Protein AF-A0A820DJV8-F1 (afdb_monomer)

Structure (mmCIF, N/CA/C/O backbone):
data_AF-A0A820DJV8-F1
#
_entry.id   AF-A0A820DJV8-F1
#
loop_
_atom_site.group_PDB
_atom_si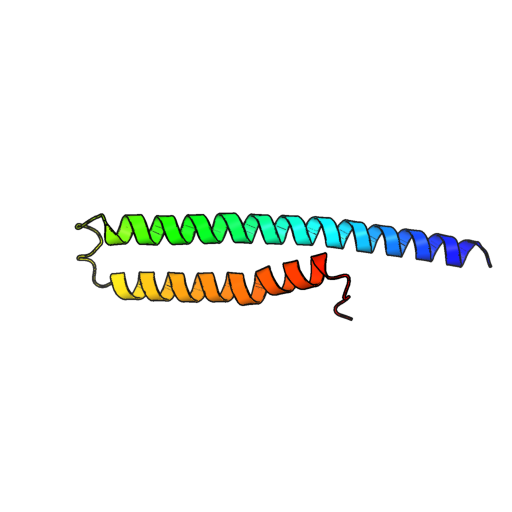te.id
_atom_site.type_symbol
_atom_site.label_atom_id
_atom_site.label_alt_id
_atom_site.label_comp_id
_atom_site.label_asym_id
_atom_site.label_entity_id
_atom_site.label_seq_id
_atom_site.pdbx_PDB_ins_code
_atom_site.Cartn_x
_atom_site.Cartn_y
_atom_site.Cartn_z
_atom_site.occupancy
_atom_site.B_iso_or_equiv
_atom_site.auth_seq_id
_atom_site.auth_comp_id
_atom_site.auth_asym_id
_atom_site.auth_atom_id
_atom_site.pdbx_PDB_model_num
ATOM 1 N N . MET A 1 1 ? 18.882 -4.558 -40.723 1.00 52.25 1 MET A N 1
ATOM 2 C CA . MET A 1 1 ? 19.134 -5.210 -39.419 1.00 52.25 1 MET A CA 1
ATOM 3 C C . MET A 1 1 ? 19.275 -4.215 -38.256 1.00 52.25 1 MET A C 1
ATOM 5 O O . MET A 1 1 ? 19.239 -4.672 -37.129 1.00 52.25 1 MET A O 1
ATOM 9 N N . SER A 1 2 ? 19.365 -2.888 -38.477 1.00 59.94 2 SER A N 1
ATOM 10 C CA . SER A 1 2 ? 19.431 -1.890 -37.384 1.00 59.94 2 SER A CA 1
ATOM 11 C C . SER A 1 2 ? 18.069 -1.370 -36.883 1.00 59.94 2 SER A C 1
ATOM 13 O O . SER A 1 2 ? 17.960 -1.026 -35.712 1.00 59.94 2 SER A O 1
ATOM 15 N N . ASN A 1 3 ? 17.015 -1.361 -37.713 1.00 60.44 3 ASN A N 1
ATOM 16 C CA . ASN A 1 3 ? 15.685 -0.881 -37.290 1.00 60.44 3 ASN A CA 1
ATOM 17 C C . ASN A 1 3 ? 15.020 -1.760 -36.219 1.00 60.44 3 ASN A C 1
ATOM 19 O O . ASN A 1 3 ? 14.319 -1.248 -35.355 1.00 60.44 3 ASN A O 1
ATOM 23 N N . THR A 1 4 ? 15.223 -3.078 -36.257 1.00 62.06 4 THR A N 1
ATOM 24 C CA . THR A 1 4 ? 14.613 -4.001 -35.289 1.00 62.06 4 THR A CA 1
ATOM 25 C C . THR A 1 4 ? 15.234 -3.855 -33.902 1.00 62.06 4 THR A C 1
ATOM 27 O O . THR A 1 4 ? 14.514 -3.864 -32.912 1.00 62.06 4 THR A O 1
ATOM 30 N N . THR A 1 5 ? 16.550 -3.647 -33.830 1.00 61.66 5 THR A N 1
ATOM 31 C CA . THR A 1 5 ? 17.266 -3.404 -32.571 1.00 61.66 5 THR A CA 1
ATOM 32 C C . THR A 1 5 ? 16.829 -2.081 -31.940 1.00 61.66 5 THR A C 1
ATOM 34 O O . THR A 1 5 ? 16.443 -2.066 -30.780 1.00 61.66 5 THR A O 1
ATOM 37 N N . SER A 1 6 ? 16.733 -1.010 -32.741 1.00 70.69 6 SER A N 1
ATOM 38 C CA . SER A 1 6 ? 16.257 0.300 -32.269 1.00 70.69 6 SER A CA 1
ATOM 39 C C . SER A 1 6 ? 14.829 0.263 -31.715 1.00 70.69 6 SER A C 1
ATOM 41 O O . SER A 1 6 ? 14.533 0.957 -30.747 1.00 70.69 6 SER A O 1
ATOM 43 N N . ASN A 1 7 ? 13.931 -0.521 -32.317 1.00 74.06 7 ASN A N 1
ATOM 44 C CA . ASN A 1 7 ? 12.557 -0.645 -31.827 1.00 74.06 7 ASN A CA 1
ATOM 45 C C . ASN A 1 7 ? 12.487 -1.441 -30.517 1.00 74.06 7 ASN A C 1
ATOM 47 O O . ASN A 1 7 ? 11.722 -1.080 -29.624 1.00 74.06 7 ASN A O 1
ATOM 51 N N . ASN A 1 8 ? 13.305 -2.487 -30.381 1.00 79.50 8 ASN A N 1
ATOM 52 C CA . ASN A 1 8 ? 13.380 -3.280 -29.154 1.00 79.50 8 ASN A CA 1
ATOM 53 C C . ASN A 1 8 ? 13.910 -2.450 -27.975 1.00 79.50 8 ASN A C 1
ATOM 55 O O . ASN A 1 8 ? 13.379 -2.558 -26.871 1.00 79.50 8 ASN A O 1
ATOM 59 N N . ASP A 1 9 ? 14.884 -1.570 -28.219 1.00 77.94 9 ASP A N 1
ATOM 60 C CA . ASP A 1 9 ? 15.441 -0.682 -27.192 1.00 77.94 9 ASP A CA 1
ATOM 61 C C . ASP A 1 9 ? 14.394 0.317 -26.668 1.00 77.94 9 ASP A C 1
ATOM 63 O O . ASP A 1 9 ? 14.304 0.561 -25.463 1.00 77.94 9 ASP A O 1
ATOM 67 N N . ILE A 1 10 ? 13.549 0.858 -27.554 1.00 82.62 10 ILE A N 1
ATOM 68 C CA . ILE A 1 10 ? 12.455 1.770 -27.178 1.00 82.62 10 ILE A CA 1
ATOM 69 C C . ILE A 1 10 ? 11.396 1.039 -26.341 1.00 82.62 10 ILE A C 1
ATOM 71 O O . ILE A 1 10 ? 10.934 1.570 -25.3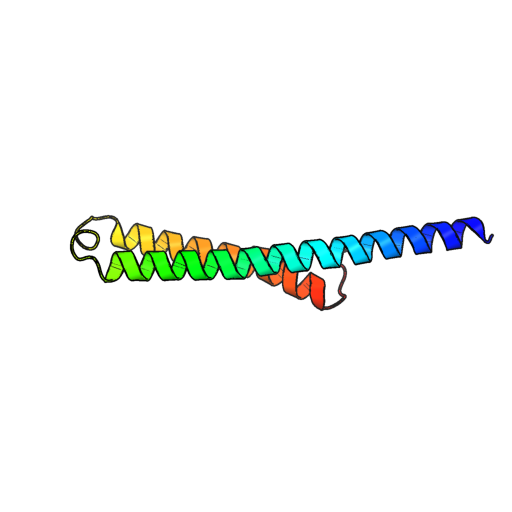29 1.00 82.62 10 ILE A O 1
ATOM 75 N N . VAL A 1 11 ? 11.026 -0.187 -26.725 1.00 82.69 11 VAL A N 1
ATOM 76 C CA . VAL A 1 11 ? 10.059 -1.004 -25.971 1.00 82.69 11 VAL A CA 1
ATOM 77 C C . VAL A 1 11 ? 10.583 -1.313 -24.566 1.00 82.69 11 VAL A C 1
ATOM 79 O O . VAL A 1 11 ? 9.847 -1.134 -23.594 1.00 82.69 11 VAL A O 1
ATOM 82 N N . LEU A 1 12 ? 11.861 -1.684 -24.444 1.00 83.06 12 LEU A N 1
ATOM 83 C CA . LEU A 1 12 ? 12.526 -1.912 -23.157 1.00 83.06 12 LEU A CA 1
ATOM 84 C C . LEU A 1 12 ? 12.527 -0.658 -22.276 1.00 83.06 12 LEU A C 1
ATOM 86 O O . LEU A 1 12 ? 12.205 -0.734 -21.089 1.00 83.06 12 LEU A O 1
ATOM 90 N N . GLN A 1 13 ? 12.827 0.512 -22.845 1.00 81.12 13 GLN A N 1
ATOM 91 C CA . GLN A 1 13 ? 12.783 1.770 -22.094 1.00 81.12 13 GLN A CA 1
ATOM 92 C C . GLN A 1 13 ? 11.371 2.099 -21.596 1.00 81.12 13 GLN A C 1
ATOM 94 O O . GLN A 1 13 ? 11.206 2.484 -20.438 1.00 81.12 13 GLN A O 1
ATOM 99 N N . ILE A 1 14 ? 10.339 1.902 -22.422 1.00 84.69 14 ILE A N 1
ATOM 100 C CA . ILE A 1 14 ? 8.942 2.134 -22.020 1.00 84.69 14 ILE A CA 1
ATOM 101 C C . ILE A 1 14 ? 8.524 1.170 -20.901 1.00 84.69 14 ILE A C 1
ATOM 103 O O . ILE A 1 14 ? 7.880 1.595 -19.935 1.00 84.69 14 ILE A O 1
ATOM 107 N N . GLN A 1 15 ? 8.904 -0.107 -20.990 1.00 82.06 15 GLN A N 1
ATOM 108 C CA . GLN A 1 15 ? 8.630 -1.100 -19.946 1.00 82.06 15 GLN A CA 1
ATOM 109 C C . GLN A 1 15 ? 9.313 -0.734 -18.623 1.00 82.06 15 GLN A C 1
ATOM 111 O O . GLN A 1 15 ? 8.666 -0.768 -17.573 1.00 82.06 15 GLN A O 1
ATOM 116 N N . LEU A 1 16 ? 10.576 -0.300 -18.667 1.00 81.38 16 LEU A N 1
ATOM 117 C CA . LEU A 1 16 ? 11.314 0.165 -17.490 1.00 81.38 16 LEU A CA 1
ATOM 118 C C . LE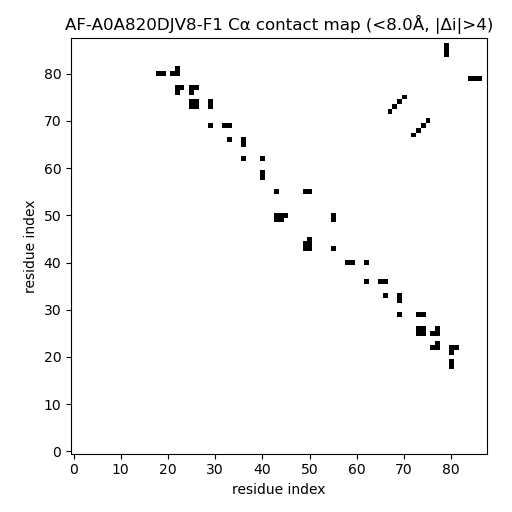U A 1 16 ? 10.659 1.392 -16.847 1.00 81.38 16 LEU A C 1
ATOM 120 O O . LEU A 1 16 ? 10.428 1.399 -15.638 1.00 81.38 16 LEU A O 1
ATOM 124 N N . VAL A 1 17 ? 10.300 2.405 -17.638 1.00 83.88 17 VAL A N 1
ATOM 125 C CA . VAL A 1 17 ? 9.626 3.612 -17.128 1.00 83.88 17 VAL A CA 1
ATOM 126 C C . VAL A 1 17 ? 8.273 3.258 -16.504 1.00 83.88 17 VAL A C 1
ATOM 128 O O . VAL A 1 17 ? 7.967 3.694 -15.393 1.00 83.88 17 VAL A O 1
ATOM 131 N N . THR A 1 18 ? 7.486 2.407 -17.163 1.00 82.88 18 THR A N 1
ATOM 132 C CA . THR A 1 18 ? 6.179 1.955 -16.656 1.00 82.88 18 THR A CA 1
ATOM 133 C C . THR A 1 18 ? 6.320 1.168 -15.349 1.00 82.88 18 THR A C 1
ATOM 135 O O . THR A 1 18 ? 5.547 1.366 -14.404 1.00 82.88 18 THR A O 1
ATOM 138 N N . ARG A 1 19 ? 7.339 0.308 -15.248 1.00 78.75 19 ARG A N 1
ATOM 139 C CA . ARG A 1 19 ? 7.676 -0.432 -14.025 1.00 78.75 19 ARG A CA 1
ATOM 140 C C . ARG A 1 19 ? 8.043 0.509 -12.883 1.00 78.75 19 ARG A C 1
ATOM 142 O O . ARG A 1 19 ? 7.524 0.350 -11.782 1.00 78.75 19 ARG A O 1
ATOM 149 N N . ILE A 1 20 ? 8.888 1.504 -13.139 1.00 78.69 20 ILE A N 1
ATOM 150 C CA . ILE A 1 20 ? 9.289 2.487 -12.125 1.00 78.69 20 ILE A CA 1
ATOM 151 C C . ILE A 1 20 ? 8.056 3.243 -11.614 1.00 78.69 20 ILE A C 1
ATOM 153 O O . ILE A 1 20 ? 7.807 3.267 -10.409 1.00 78.69 20 ILE A O 1
ATOM 157 N N . ILE A 1 21 ? 7.235 3.788 -12.517 1.00 84.31 21 ILE A N 1
ATOM 158 C CA . ILE A 1 21 ? 6.032 4.551 -12.150 1.00 84.31 21 ILE A CA 1
ATOM 159 C C . ILE A 1 21 ? 5.057 3.693 -11.333 1.00 84.31 21 ILE A C 1
ATOM 161 O O . ILE A 1 21 ? 4.600 4.114 -10.269 1.00 84.31 21 ILE A O 1
ATOM 165 N N . SER A 1 22 ? 4.756 2.477 -11.795 1.00 79.81 22 SER A N 1
ATOM 166 C CA . SER A 1 22 ? 3.836 1.570 -11.093 1.00 79.81 22 SER A CA 1
ATOM 167 C C . SER A 1 22 ? 4.360 1.138 -9.719 1.00 79.81 22 SER A C 1
ATOM 169 O O . SER A 1 22 ? 3.571 1.012 -8.777 1.00 79.81 22 SER A O 1
ATOM 171 N N . THR A 1 23 ? 5.677 0.978 -9.574 1.00 76.25 23 THR A N 1
ATOM 172 C CA . THR A 1 23 ? 6.337 0.667 -8.298 1.00 76.25 23 THR A CA 1
ATOM 173 C C . THR A 1 23 ? 6.182 1.815 -7.305 1.00 76.25 23 THR A C 1
ATOM 175 O O . THR A 1 23 ? 5.755 1.587 -6.173 1.00 76.25 23 THR A O 1
ATOM 178 N N . TYR A 1 24 ? 6.457 3.054 -7.727 1.00 78.69 24 TYR A N 1
ATOM 179 C CA . TYR A 1 24 ? 6.295 4.230 -6.868 1.00 78.69 24 TYR A CA 1
ATOM 180 C C . TYR A 1 24 ? 4.837 4.450 -6.458 1.00 78.69 24 TYR A C 1
ATOM 182 O O . TYR A 1 24 ? 4.569 4.646 -5.275 1.00 78.69 24 TYR A O 1
ATOM 190 N N . LEU A 1 25 ? 3.889 4.339 -7.395 1.00 81.38 25 LEU A N 1
ATOM 191 C CA . LEU A 1 25 ? 2.458 4.436 -7.082 1.00 81.38 25 LEU A CA 1
ATOM 192 C C . LEU A 1 25 ? 2.022 3.373 -6.068 1.00 81.38 25 LEU A C 1
ATOM 194 O O . LEU A 1 25 ? 1.313 3.682 -5.110 1.00 81.38 25 LEU A O 1
ATOM 198 N N . SER A 1 26 ? 2.478 2.131 -6.250 1.00 75.88 26 SER A N 1
ATOM 199 C CA . SER A 1 26 ? 2.203 1.030 -5.322 1.00 75.88 26 SER A CA 1
ATOM 200 C C . SER A 1 26 ? 2.764 1.329 -3.929 1.00 75.88 26 SER A C 1
ATOM 202 O O . SER A 1 26 ? 2.050 1.205 -2.936 1.00 75.88 26 SER A O 1
ATOM 204 N N . LEU A 1 27 ? 4.008 1.804 -3.842 1.00 78.25 27 LEU A N 1
ATOM 205 C CA . LEU A 1 27 ? 4.636 2.168 -2.573 1.00 78.25 27 LEU A CA 1
ATOM 206 C C . LEU A 1 27 ? 3.886 3.308 -1.863 1.00 78.25 27 LEU A C 1
ATOM 208 O O . LEU A 1 27 ? 3.631 3.221 -0.662 1.00 78.25 27 LEU A O 1
ATOM 212 N N . THR A 1 28 ? 3.482 4.350 -2.591 1.00 81.06 28 THR A N 1
ATOM 213 C CA . THR A 1 28 ? 2.696 5.458 -2.029 1.00 81.06 28 THR A CA 1
ATOM 214 C C . THR A 1 28 ? 1.354 4.973 -1.482 1.00 81.06 28 THR A C 1
ATOM 216 O O . THR A 1 28 ? 0.999 5.309 -0.351 1.00 81.06 28 THR A O 1
ATOM 219 N N . MET A 1 29 ? 0.633 4.137 -2.235 1.00 80.25 29 MET A N 1
ATOM 220 C CA . MET A 1 29 ? -0.637 3.554 -1.784 1.00 80.25 29 MET A CA 1
ATOM 221 C C . MET A 1 29 ? -0.454 2.667 -0.549 1.00 80.25 29 MET A C 1
ATOM 223 O O . MET A 1 29 ? -1.285 2.704 0.357 1.00 80.25 29 MET A O 1
ATOM 227 N N . PHE A 1 30 ? 0.650 1.917 -0.472 1.00 78.06 30 PHE A N 1
ATOM 228 C CA . PHE A 1 30 ? 0.987 1.113 0.702 1.00 78.06 30 PHE A CA 1
ATOM 229 C C . PHE A 1 30 ? 1.184 1.969 1.956 1.00 78.06 30 PHE A C 1
ATOM 231 O O . PHE A 1 30 ? 0.606 1.671 3.005 1.00 78.06 30 PHE A O 1
ATOM 238 N N . ILE A 1 31 ? 1.969 3.044 1.847 1.00 82.06 31 ILE A N 1
ATOM 239 C CA . ILE A 1 31 ? 2.253 3.950 2.967 1.00 82.06 31 ILE A CA 1
ATOM 240 C C . ILE A 1 31 ? 0.961 4.627 3.439 1.00 82.06 31 ILE A C 1
ATOM 242 O O . ILE A 1 31 ? 0.634 4.559 4.623 1.00 82.06 31 ILE A O 1
ATOM 246 N N . ILE A 1 32 ? 0.197 5.226 2.519 1.00 85.25 32 ILE A N 1
ATOM 247 C CA . ILE A 1 32 ? -1.052 5.929 2.852 1.00 85.25 32 ILE A CA 1
ATOM 248 C C . ILE A 1 32 ? -2.083 4.960 3.441 1.00 85.25 32 ILE A C 1
ATOM 250 O O . ILE A 1 32 ? -2.685 5.265 4.469 1.00 85.25 32 ILE A O 1
ATOM 254 N N . GLY A 1 33 ? -2.260 3.784 2.830 1.00 80.88 33 GLY A N 1
ATOM 255 C CA . GLY A 1 33 ? -3.190 2.763 3.313 1.00 80.88 33 GLY A CA 1
ATOM 256 C C . GLY A 1 33 ? -2.838 2.278 4.718 1.00 80.88 33 GLY A C 1
ATOM 257 O O . GLY A 1 33 ? -3.712 2.200 5.578 1.00 80.88 33 GLY A O 1
ATOM 258 N N . THR A 1 34 ? -1.551 2.041 4.984 1.00 81.06 34 THR A N 1
ATOM 259 C CA . THR A 1 34 ? -1.074 1.621 6.310 1.00 81.06 34 THR A CA 1
ATOM 260 C C . THR A 1 34 ? -1.296 2.715 7.356 1.00 81.06 34 THR A C 1
ATOM 262 O O . THR A 1 34 ? -1.819 2.428 8.432 1.00 81.06 34 THR A O 1
ATOM 265 N N . ILE A 1 35 ? -0.967 3.974 7.044 1.00 85.81 35 ILE A N 1
ATOM 266 C CA . ILE A 1 35 ? -1.202 5.106 7.955 1.00 85.81 35 ILE A CA 1
ATOM 267 C C . ILE A 1 35 ? -2.698 5.259 8.246 1.00 85.81 35 ILE A C 1
ATOM 269 O O . ILE A 1 35 ? -3.080 5.317 9.412 1.00 85.81 35 ILE A O 1
ATOM 273 N N . GLY A 1 36 ? -3.550 5.262 7.215 1.00 82.44 36 GLY A N 1
ATOM 274 C CA . GLY A 1 36 ? -5.000 5.392 7.376 1.00 82.44 36 GLY A CA 1
ATOM 275 C C . GLY A 1 36 ? -5.600 4.276 8.234 1.00 82.44 36 GLY A C 1
ATOM 276 O O . GLY A 1 36 ? -6.409 4.544 9.122 1.00 82.44 36 GLY A O 1
ATOM 277 N N . ASN A 1 37 ? -5.143 3.040 8.035 1.00 82.69 37 ASN A N 1
ATOM 278 C CA . ASN A 1 37 ? -5.539 1.882 8.833 1.00 82.69 37 ASN A CA 1
ATOM 279 C C . ASN A 1 37 ? -5.120 2.005 10.309 1.00 82.69 37 ASN A C 1
ATOM 281 O O . ASN A 1 37 ? -5.933 1.740 11.199 1.00 82.69 37 ASN A O 1
ATOM 285 N N . ILE A 1 38 ? -3.886 2.445 10.581 1.00 82.44 38 ILE A N 1
ATOM 286 C CA . ILE A 1 38 ? -3.394 2.688 11.947 1.00 82.44 38 ILE A CA 1
ATOM 287 C C . ILE A 1 38 ? -4.184 3.819 12.611 1.00 82.44 38 ILE A C 1
ATOM 289 O O . ILE A 1 38 ? -4.621 3.668 13.752 1.00 82.44 38 ILE A O 1
ATOM 293 N N . SER A 1 39 ? -4.413 4.929 11.902 1.00 81.75 39 SER A N 1
ATOM 294 C CA . SER A 1 39 ? -5.225 6.043 12.398 1.00 81.75 39 SER A CA 1
ATOM 295 C C . SER A 1 39 ? -6.645 5.595 12.734 1.00 81.75 39 SER A C 1
ATOM 297 O O . SER A 1 39 ? -7.155 5.966 13.788 1.00 81.75 39 SER A O 1
ATOM 299 N N . ASN A 1 40 ? -7.260 4.748 11.902 1.00 79.62 40 ASN A N 1
ATOM 300 C CA . ASN A 1 40 ? -8.583 4.194 12.184 1.00 79.62 40 ASN A CA 1
ATOM 301 C C . ASN A 1 40 ? -8.575 3.382 13.485 1.00 79.62 40 ASN A C 1
ATOM 303 O O . ASN A 1 40 ? -9.373 3.655 14.378 1.00 79.62 40 ASN A O 1
ATOM 307 N N . ILE A 1 41 ? -7.639 2.439 13.651 1.00 76.75 41 ILE A N 1
ATOM 308 C CA . ILE A 1 41 ? -7.525 1.675 14.905 1.00 76.75 41 ILE A CA 1
ATOM 309 C C . ILE A 1 41 ? -7.317 2.600 16.101 1.00 76.75 41 ILE A C 1
ATOM 311 O O . ILE A 1 41 ? -7.965 2.419 17.133 1.00 76.75 41 ILE A O 1
ATOM 315 N N . PHE A 1 42 ? -6.434 3.590 15.984 1.00 82.25 42 PHE A N 1
ATOM 316 C CA . PHE A 1 42 ? -6.147 4.520 17.070 1.00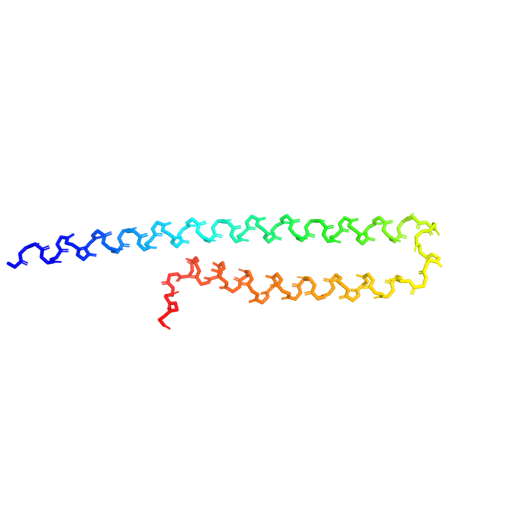 82.25 42 PHE A CA 1
ATOM 317 C C . PHE A 1 42 ? -7.408 5.273 17.512 1.00 82.25 42 PHE A C 1
ATOM 319 O O . PHE A 1 42 ? -7.738 5.296 18.697 1.00 82.25 42 PHE A O 1
ATOM 326 N N . VAL A 1 43 ? -8.167 5.806 16.553 1.00 79.06 43 VAL A N 1
ATOM 327 C CA . VAL A 1 43 ? -9.429 6.516 16.800 1.00 79.06 43 VAL A CA 1
A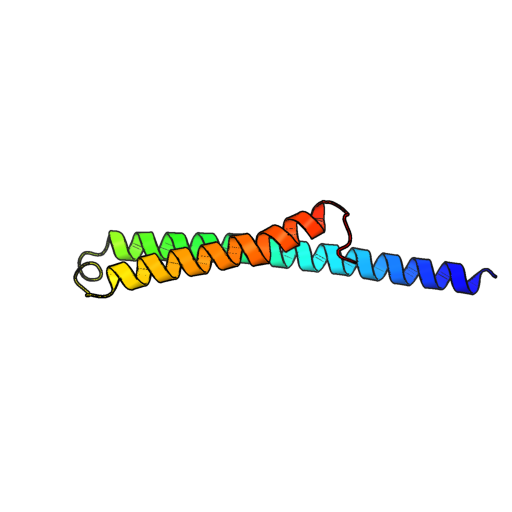TOM 328 C C . VAL A 1 43 ? -10.471 5.590 17.435 1.00 79.06 43 VAL A C 1
ATOM 330 O O . VAL A 1 43 ? -11.088 5.958 18.434 1.00 79.06 43 VAL A O 1
ATOM 333 N N . PHE A 1 44 ? -10.637 4.370 16.920 1.00 73.94 44 PHE A N 1
ATOM 334 C CA . PHE A 1 44 ? -11.608 3.405 17.449 1.00 73.94 44 PHE A CA 1
ATOM 335 C C . PHE A 1 44 ? -11.257 2.875 18.844 1.00 73.94 44 PHE A C 1
ATOM 337 O O . PHE A 1 44 ? -12.156 2.593 19.634 1.00 73.94 44 PHE A O 1
ATOM 344 N N . THR A 1 45 ? -9.968 2.749 19.160 1.00 73.00 45 THR A N 1
ATOM 345 C CA . THR A 1 45 ? -9.498 2.288 20.477 1.00 73.00 45 THR A CA 1
ATOM 346 C C . THR A 1 45 ? -9.560 3.382 21.541 1.00 73.00 45 THR A C 1
ATOM 348 O 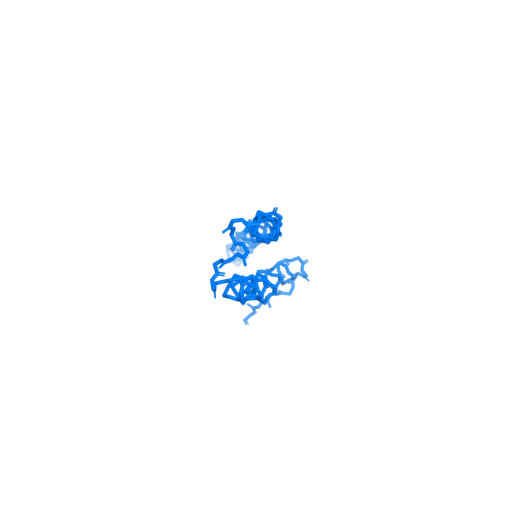O . THR A 1 45 ? -9.824 3.072 22.700 1.00 73.00 45 THR A O 1
ATOM 351 N N . HIS A 1 46 ? -9.364 4.652 21.165 1.00 75.56 46 HIS A N 1
ATOM 352 C CA . HIS A 1 46 ? -9.292 5.773 22.112 1.00 75.56 46 HIS A CA 1
ATOM 353 C C . HIS A 1 46 ? -10.597 6.567 22.256 1.00 75.56 46 HIS A C 1
ATOM 355 O O . HIS A 1 46 ? -10.721 7.355 23.193 1.00 75.56 46 HIS A O 1
ATOM 361 N N . LEU A 1 47 ? -11.589 6.364 21.381 1.00 75.50 47 LEU A N 1
ATOM 362 C CA . LEU A 1 47 ? -12.923 6.945 21.544 1.00 75.50 47 LEU A CA 1
ATOM 363 C 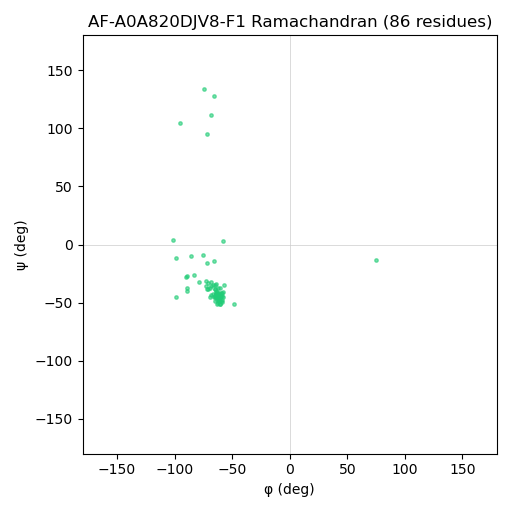C . LEU A 1 47 ? -13.872 5.941 22.224 1.00 75.50 47 LEU A C 1
ATOM 365 O O . LEU A 1 47 ? -14.391 5.037 21.565 1.00 75.50 47 LEU A O 1
ATOM 369 N N . PRO A 1 48 ? -14.189 6.116 23.523 1.00 62.88 48 PRO A N 1
ATOM 370 C CA . PRO A 1 48 ? -15.023 5.181 24.289 1.00 62.88 48 PRO A CA 1
ATOM 371 C C . PRO A 1 48 ? -16.482 5.098 23.803 1.00 62.88 48 PRO A C 1
ATOM 373 O O . PRO A 1 48 ? -17.209 4.177 24.169 1.00 62.88 48 PRO A O 1
ATOM 376 N N . LEU A 1 49 ? -16.920 6.048 22.971 1.00 67.19 49 LEU A N 1
ATOM 377 C CA . LEU A 1 49 ? -18.205 6.006 22.264 1.00 67.19 49 LEU A CA 1
ATOM 378 C C . LEU A 1 49 ? -18.215 4.973 21.126 1.00 67.19 49 LEU A C 1
ATOM 380 O O . LEU A 1 49 ? -19.254 4.376 20.859 1.00 67.19 49 LEU A O 1
ATOM 384 N N . LEU A 1 50 ? -17.066 4.736 20.486 1.00 62.25 50 LEU A N 1
ATOM 385 C CA . LEU A 1 50 ? -16.926 3.791 19.379 1.00 62.25 50 LEU A CA 1
ATOM 386 C C . LEU A 1 50 ? -16.569 2.376 19.854 1.00 62.25 50 LEU A C 1
ATOM 388 O O . LEU A 1 50 ? -16.958 1.404 19.211 1.00 62.25 50 LEU A O 1
ATOM 392 N N . SER A 1 51 ? -15.895 2.237 21.002 1.00 57.44 51 SER A N 1
ATOM 393 C CA . SER A 1 51 ? -15.557 0.924 21.579 1.00 57.44 51 SER A CA 1
ATOM 394 C C . SER A 1 51 ? -16.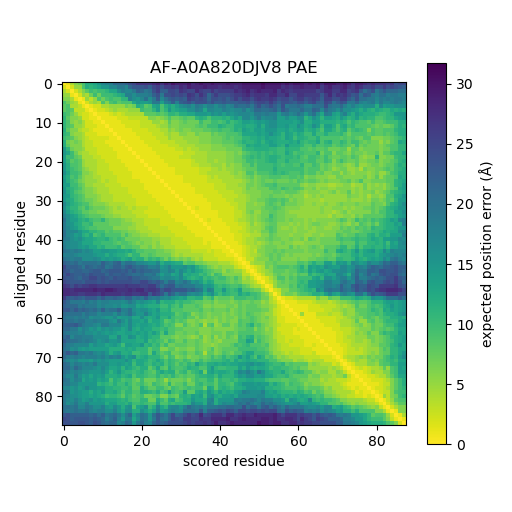758 0.169 22.167 1.00 57.44 51 SER A C 1
ATOM 396 O O . SER A 1 51 ? -16.682 -1.036 22.388 1.00 57.44 51 SER A O 1
ATOM 398 N N . LYS A 1 52 ? -17.881 0.861 22.406 1.00 63.25 52 LYS A N 1
ATOM 399 C CA . LYS A 1 52 ? -19.148 0.258 22.860 1.00 63.25 52 LYS A CA 1
ATOM 400 C C . LYS A 1 52 ? -20.025 -0.261 21.720 1.00 63.25 52 LYS A C 1
ATOM 402 O O . LYS A 1 52 ? -21.021 -0.932 21.982 1.00 63.25 52 LYS A O 1
ATOM 407 N N . LEU A 1 53 ? -19.685 0.042 20.467 1.00 61.50 53 LEU A N 1
ATOM 408 C CA . LEU A 1 53 ? -20.366 -0.542 19.317 1.00 61.50 53 LEU A CA 1
ATOM 409 C C . LEU A 1 53 ? -19.909 -1.994 19.156 1.00 61.50 53 LEU A C 1
ATOM 411 O O . LEU A 1 53 ? -18.716 -2.282 19.146 1.00 61.50 53 LEU A O 1
ATOM 415 N N . ALA A 1 54 ? -20.862 -2.902 18.942 1.00 54.91 54 ALA A N 1
ATOM 416 C CA . ALA A 1 54 ? -20.637 -4.331 18.701 1.00 54.91 54 ALA A CA 1
ATOM 417 C C . ALA A 1 54 ? -19.739 -4.653 17.476 1.00 54.91 54 ALA A C 1
ATOM 419 O O . ALA A 1 54 ? -19.532 -5.820 17.151 1.00 54.91 54 ALA A O 1
ATOM 420 N N . SER A 1 55 ? -19.192 -3.644 16.791 1.00 65.81 55 SER A N 1
ATOM 421 C CA . SER A 1 55 ? -18.353 -3.767 15.599 1.00 65.81 55 SER A CA 1
ATOM 422 C C . SER A 1 55 ? -16.848 -3.617 15.852 1.00 65.81 55 SER A C 1
ATOM 424 O O . SER A 1 55 ? -16.082 -3.680 14.893 1.00 65.81 55 SER A O 1
ATOM 426 N N . SER A 1 56 ? -16.369 -3.461 17.094 1.00 63.88 56 SER A N 1
ATOM 427 C CA . SER A 1 56 ? -14.919 -3.322 17.352 1.00 63.88 56 SER A CA 1
ATOM 428 C C . SER A 1 56 ? -14.103 -4.513 16.818 1.00 63.88 56 SER A C 1
ATOM 430 O O . SER A 1 56 ? -13.006 -4.335 16.292 1.00 63.88 56 SER A O 1
ATOM 432 N N . TRP A 1 57 ? -14.666 -5.726 16.866 1.00 71.31 57 TRP A N 1
ATOM 433 C CA . TRP A 1 57 ? -14.059 -6.919 16.265 1.00 71.31 57 TRP A CA 1
ATOM 434 C C . TRP A 1 57 ? -14.066 -6.867 14.726 1.00 71.31 57 TRP A C 1
ATOM 436 O O . TRP A 1 57 ? -13.088 -7.258 14.093 1.00 71.31 57 TRP A O 1
ATOM 446 N N . PHE A 1 58 ? -15.133 -6.334 14.120 1.00 76.19 58 PHE A N 1
ATOM 447 C CA . PHE A 1 58 ? -15.262 -6.148 12.672 1.00 76.19 58 PHE A CA 1
ATOM 448 C C . PHE A 1 58 ? -14.235 -5.138 12.145 1.00 76.19 58 PHE A C 1
ATOM 450 O O . PHE A 1 58 ? -13.682 -5.319 11.062 1.00 76.19 58 PHE A O 1
ATOM 457 N N . LEU A 1 59 ? -13.917 -4.112 12.934 1.00 71.19 59 LEU A N 1
ATOM 458 C CA . LEU A 1 59 ? -12.853 -3.150 12.639 1.00 71.19 59 LEU A CA 1
ATOM 459 C C . LEU A 1 59 ? -11.462 -3.775 12.710 1.00 71.19 59 LEU A C 1
ATOM 461 O O . LEU A 1 59 ? -10.657 -3.560 11.807 1.00 71.19 59 LEU A O 1
ATOM 465 N N . GLY A 1 60 ? -11.199 -4.597 13.730 1.00 72.12 60 GLY A N 1
ATOM 466 C CA . GLY A 1 60 ? -9.960 -5.373 13.814 1.00 72.12 60 GLY A CA 1
ATOM 467 C C . GLY A 1 60 ? -9.802 -6.343 12.637 1.00 72.12 60 GLY A C 1
ATOM 468 O O . GLY A 1 60 ? -8.740 -6.399 12.019 1.00 72.12 60 GLY A O 1
ATOM 469 N N . ALA A 1 61 ? -10.874 -7.049 12.267 1.00 76.50 61 ALA A N 1
ATOM 470 C CA . ALA A 1 61 ? -10.889 -7.936 11.104 1.00 76.50 61 ALA A CA 1
ATOM 471 C C . ALA A 1 61 ? -10.692 -7.168 9.785 1.00 76.50 61 ALA A C 1
ATOM 473 O O . ALA A 1 61 ? -9.911 -7.597 8.938 1.00 76.50 61 ALA A O 1
ATOM 474 N N . SER A 1 62 ? -11.334 -6.005 9.631 1.00 75.94 62 SER A N 1
ATOM 475 C CA . SER A 1 62 ? -11.180 -5.135 8.455 1.00 75.94 62 SER A CA 1
ATOM 476 C C . SER A 1 62 ? -9.761 -4.582 8.332 1.00 75.94 62 SER A C 1
ATOM 478 O O . SER A 1 62 ? -9.216 -4.541 7.231 1.00 75.94 62 SER A O 1
ATOM 480 N N . PHE A 1 63 ? -9.126 -4.223 9.451 1.00 77.94 63 PHE A N 1
ATOM 481 C CA . PHE A 1 63 ? -7.717 -3.838 9.476 1.00 77.94 63 PHE A CA 1
ATOM 482 C C . PHE A 1 63 ? -6.813 -4.992 9.044 1.00 77.94 63 PHE A C 1
ATOM 484 O O . PHE A 1 63 ? -5.987 -4.812 8.155 1.00 77.94 63 PHE A O 1
ATOM 491 N N . MET A 1 64 ? -6.986 -6.182 9.628 1.00 77.75 64 MET A N 1
ATOM 492 C CA . MET A 1 64 ? -6.160 -7.346 9.292 1.00 77.75 64 MET A CA 1
ATOM 493 C C . MET A 1 64 ? -6.318 -7.745 7.823 1.00 77.75 64 MET A C 1
ATOM 495 O O . MET A 1 64 ? -5.323 -8.009 7.152 1.00 77.75 64 MET A O 1
ATOM 499 N N . ALA A 1 65 ? -7.544 -7.718 7.295 1.00 79.62 65 ALA A N 1
ATOM 500 C CA . ALA A 1 65 ? -7.811 -7.971 5.883 1.00 79.62 65 ALA A CA 1
ATOM 501 C C . ALA A 1 65 ? -7.186 -6.897 4.979 1.00 79.62 65 ALA A C 1
ATOM 503 O O . ALA A 1 65 ? -6.533 -7.229 3.990 1.00 79.62 65 ALA A O 1
ATOM 504 N N . SER A 1 66 ? -7.321 -5.614 5.332 1.00 78.62 66 SER A N 1
ATOM 505 C CA . SER A 1 66 ? -6.706 -4.516 4.580 1.00 78.62 66 SER A CA 1
ATOM 506 C C . SER A 1 66 ? -5.178 -4.618 4.584 1.00 78.62 66 SER A C 1
ATOM 508 O O . SER A 1 66 ? -4.542 -4.508 3.536 1.00 78.62 66 SER A O 1
ATOM 510 N N . GLN A 1 67 ? -4.577 -4.937 5.731 1.00 76.00 67 GLN A N 1
ATOM 511 C CA . GLN A 1 67 ? -3.132 -5.076 5.851 1.00 76.00 67 GLN A CA 1
ATOM 512 C C . GLN A 1 67 ? -2.603 -6.328 5.143 1.00 76.00 67 GLN A C 1
ATOM 514 O O . GLN A 1 67 ? -1.518 -6.287 4.563 1.00 76.00 67 GLN A O 1
ATOM 519 N N . LEU A 1 68 ? -3.381 -7.415 5.108 1.00 79.44 68 LEU A N 1
ATOM 520 C CA . LEU A 1 68 ? -3.081 -8.594 4.297 1.00 79.44 68 LEU A CA 1
ATOM 521 C C . LEU A 1 68 ? -3.071 -8.248 2.803 1.00 79.44 68 LEU A C 1
ATOM 523 O O . LEU A 1 68 ? -2.137 -8.636 2.104 1.00 79.44 68 LEU A O 1
ATOM 527 N N . VAL A 1 69 ? -4.059 -7.495 2.309 1.00 79.25 69 VAL A N 1
ATOM 528 C CA . VAL A 1 69 ? -4.120 -7.059 0.900 1.00 79.25 69 VAL A CA 1
ATOM 529 C C . VAL A 1 69 ? -2.946 -6.141 0.553 1.00 79.25 69 VAL A C 1
ATOM 531 O O . VAL A 1 69 ? -2.314 -6.314 -0.489 1.00 79.25 69 VAL A O 1
ATOM 534 N N . LEU A 1 70 ? -2.599 -5.209 1.441 1.00 77.75 70 LEU A N 1
ATOM 535 C CA . LEU A 1 70 ? -1.438 -4.334 1.269 1.00 77.75 70 LEU A CA 1
ATOM 536 C C . LEU A 1 70 ? -0.119 -5.132 1.252 1.00 77.75 70 LEU A C 1
ATOM 538 O O . LEU A 1 70 ? 0.708 -4.938 0.360 1.00 77.75 70 LEU A O 1
ATOM 542 N N . ASN A 1 71 ? 0.062 -6.083 2.172 1.00 72.38 71 ASN A N 1
ATOM 543 C CA . ASN A 1 71 ? 1.281 -6.895 2.258 1.00 72.38 71 ASN A CA 1
ATOM 544 C C . ASN A 1 71 ? 1.409 -7.943 1.141 1.00 72.38 71 ASN A C 1
ATOM 546 O O . ASN A 1 71 ? 2.509 -8.217 0.678 1.00 72.38 71 ASN A O 1
ATOM 550 N N . THR A 1 72 ? 0.317 -8.556 0.690 1.00 75.19 72 THR A N 1
ATOM 551 C CA . THR A 1 72 ? 0.389 -9.608 -0.342 1.00 75.19 72 THR A CA 1
ATOM 552 C C . THR A 1 72 ? 0.296 -9.040 -1.754 1.00 75.19 72 THR A C 1
ATOM 554 O O . T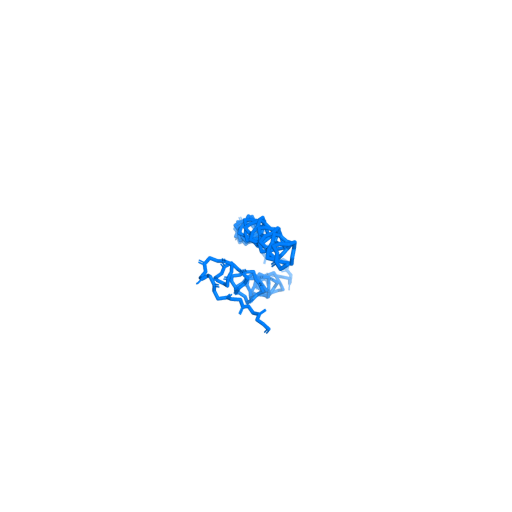HR A 1 72 ? 0.993 -9.509 -2.654 1.00 75.19 72 THR A O 1
ATOM 557 N N . GLY A 1 73 ? -0.528 -8.010 -1.957 1.00 68.06 73 GLY A N 1
ATOM 558 C CA . GLY A 1 73 ? -0.778 -7.418 -3.268 1.00 68.06 73 GLY A CA 1
ATOM 559 C C . GLY A 1 73 ? 0.184 -6.293 -3.634 1.00 68.06 73 GLY A C 1
ATOM 560 O O . GLY A 1 73 ? 0.611 -6.212 -4.786 1.00 68.06 73 GLY A O 1
ATOM 561 N N . VAL A 1 74 ? 0.532 -5.427 -2.678 1.00 69.06 74 VAL A N 1
ATOM 562 C CA . VAL A 1 74 ? 1.278 -4.190 -2.961 1.00 69.06 74 VAL A CA 1
ATOM 563 C C . VAL A 1 74 ? 2.767 -4.361 -2.676 1.00 69.06 74 VAL A C 1
ATOM 565 O O . VAL A 1 74 ? 3.578 -4.043 -3.542 1.00 69.06 74 VAL A O 1
ATOM 568 N N . ILE A 1 75 ? 3.145 -4.960 -1.541 1.00 71.31 75 ILE A N 1
ATOM 569 C CA . ILE A 1 75 ? 4.558 -5.261 -1.247 1.00 71.31 75 ILE A CA 1
ATOM 570 C C . ILE A 1 75 ? 5.163 -6.202 -2.291 1.00 71.31 75 ILE A C 1
ATOM 572 O O . ILE A 1 75 ? 6.253 -5.922 -2.773 1.00 71.31 75 ILE A O 1
ATOM 576 N N . SER A 1 76 ? 4.465 -7.261 -2.710 1.00 68.88 76 SER A N 1
ATOM 577 C CA . SER A 1 76 ? 4.968 -8.163 -3.757 1.00 68.88 76 SER A CA 1
ATOM 578 C C . SER A 1 76 ? 5.258 -7.421 -5.064 1.00 68.88 76 SER A C 1
ATOM 580 O O . SER A 1 76 ? 6.299 -7.636 -5.675 1.00 68.88 76 SER A O 1
ATOM 582 N N . ARG A 1 77 ? 4.391 -6.481 -5.467 1.00 68.44 77 ARG A N 1
ATOM 583 C CA . ARG A 1 77 ? 4.612 -5.641 -6.658 1.00 68.44 77 ARG A CA 1
ATOM 584 C C . ARG A 1 77 ? 5.760 -4.659 -6.474 1.00 68.44 77 ARG A C 1
ATOM 586 O O . ARG A 1 77 ? 6.488 -4.415 -7.426 1.00 68.44 77 ARG A O 1
ATOM 593 N N . VAL A 1 78 ? 5.943 -4.126 -5.269 1.00 68.19 78 VAL A N 1
ATOM 594 C CA . VAL A 1 78 ? 7.056 -3.227 -4.941 1.00 68.19 78 VAL A CA 1
ATOM 595 C C . VAL A 1 78 ? 8.389 -3.981 -4.934 1.00 68.19 78 VAL A C 1
ATOM 597 O O . VAL A 1 78 ? 9.350 -3.522 -5.544 1.00 68.19 78 VAL A O 1
ATOM 600 N N . ILE A 1 79 ? 8.445 -5.162 -4.311 1.00 70.50 79 ILE A N 1
ATOM 601 C CA . ILE A 1 79 ? 9.633 -6.026 -4.287 1.00 70.50 79 ILE A CA 1
ATOM 602 C C . ILE A 1 79 ? 9.978 -6.484 -5.701 1.00 70.50 79 ILE A C 1
ATOM 604 O O . ILE A 1 79 ? 11.131 -6.367 -6.109 1.00 70.50 79 ILE A O 1
ATOM 608 N N . LEU A 1 80 ? 8.997 -6.961 -6.475 1.00 68.50 80 LEU A N 1
ATOM 609 C CA . LEU A 1 80 ? 9.215 -7.297 -7.882 1.00 68.50 80 LEU A CA 1
ATOM 610 C C . LEU A 1 80 ? 9.692 -6.061 -8.638 1.00 68.50 80 LEU A C 1
ATOM 612 O O . LEU A 1 80 ? 10.743 -6.115 -9.254 1.00 68.50 80 LEU A O 1
ATOM 616 N N . GLY A 1 81 ? 9.024 -4.918 -8.496 1.00 63.41 81 GLY A N 1
ATOM 617 C CA . GLY A 1 81 ? 9.410 -3.635 -9.080 1.00 63.41 81 GLY A CA 1
ATOM 618 C C . GLY A 1 81 ? 10.878 -3.256 -8.868 1.00 63.41 81 GLY A C 1
ATOM 619 O O . GLY A 1 81 ? 11.573 -2.995 -9.850 1.00 63.41 81 GLY A O 1
ATOM 620 N N . PHE A 1 82 ? 11.363 -3.301 -7.623 1.00 69.81 82 PHE A N 1
ATOM 621 C CA . PHE A 1 82 ? 12.736 -2.927 -7.258 1.00 69.81 82 PHE A CA 1
ATOM 622 C C . PHE A 1 82 ? 13.788 -4.026 -7.469 1.00 69.81 82 PHE A C 1
ATOM 624 O O . PHE A 1 82 ? 14.955 -3.703 -7.667 1.00 69.81 82 PHE A O 1
ATOM 631 N N . SER A 1 83 ? 13.413 -5.308 -7.439 1.00 66.94 83 SER A N 1
ATOM 632 C CA . SER A 1 83 ? 14.367 -6.429 -7.553 1.00 66.94 83 SER A CA 1
ATOM 633 C C . SER A 1 83 ? 14.887 -6.670 -8.971 1.00 66.94 83 SER A C 1
ATOM 635 O O . SER A 1 83 ? 15.783 -7.486 -9.160 1.00 66.94 83 SER A O 1
ATOM 637 N N . GLY A 1 84 ? 14.330 -6.008 -9.987 1.00 57.78 84 GLY A N 1
ATOM 638 C CA . GLY A 1 84 ? 14.701 -6.244 -11.385 1.00 57.78 84 GLY A CA 1
ATOM 639 C C . GLY A 1 84 ? 14.133 -7.546 -11.969 1.00 57.78 84 GLY A C 1
ATOM 640 O O . GLY A 1 84 ? 14.046 -7.656 -13.187 1.00 57.78 84 GLY A O 1
ATOM 641 N N . ILE A 1 85 ? 13.613 -8.461 -11.140 1.00 55.59 85 ILE A N 1
ATOM 642 C CA . ILE A 1 85 ? 12.975 -9.713 -11.568 1.00 55.59 85 ILE A CA 1
ATOM 643 C C . ILE A 1 85 ? 11.663 -9.375 -12.281 1.00 55.59 85 ILE A C 1
ATOM 645 O O . ILE A 1 85 ? 10.740 -8.821 -11.681 1.00 55.59 85 ILE A O 1
ATOM 649 N N . GLU A 1 86 ? 11.614 -9.607 -13.587 1.00 49.09 86 GLU A N 1
ATOM 650 C CA . GLU A 1 86 ? 10.372 -9.572 -14.357 1.00 49.09 86 GLU A CA 1
ATOM 651 C C . GLU A 1 86 ? 9.478 -10.723 -13.877 1.00 49.09 86 GLU A C 1
ATOM 653 O O . GLU A 1 86 ? 9.937 -11.867 -13.855 1.00 49.09 86 GLU A O 1
ATOM 658 N N . PRO A 1 87 ? 8.212 -10.488 -13.496 1.00 44.59 87 PRO A N 1
ATOM 659 C CA . PRO A 1 87 ? 7.230 -11.545 -13.622 1.00 44.59 87 PRO A CA 1
ATOM 660 C C . PRO A 1 87 ? 6.966 -11.696 -15.125 1.00 44.59 87 PRO A C 1
ATOM 662 O O . PRO A 1 87 ? 6.216 -10.912 -15.707 1.00 44.59 87 PRO A O 1
ATOM 665 N N . GLY A 1 88 ? 7.678 -12.637 -15.745 1.00 42.88 88 GLY A N 1
ATOM 666 C CA . GLY A 1 88 ? 7.242 -13.241 -17.002 1.00 42.88 88 GLY A CA 1
ATOM 667 C C . GLY A 1 88 ? 5.942 -14.004 -16.798 1.00 42.88 88 GLY A C 1
ATOM 668 O O . GLY A 1 88 ? 5.789 -14.613 -15.713 1.00 42.88 88 GLY A O 1
#

Sequence (88 aa):
MSNTTSNNDIVLQIQLVTRIISTYLSLTMFIIGTIGNISNIFVFTHLPLLSKLASSWFLGASFMASQLVLNTGVISRVILGFSGIEPG

Organism: NCBI:txid433720

Foldseek 3Di:
DPVVVVVVVVVVVVVLVVLLVLLVVLVVCLVVLLVVLVVQLVCCVPPPVNVPPPCNVVSVVVSVVSNCCSVPPRVVSNCCSPVVPDPD

pLDDT: mean 73.11, std 9.59, range [42.88, 85.81]

Nearest PDB structures (foldseek):
  7jg8-assembly1_5  TM=6.618E-01  e=4.371E+00  Mycolicibacterium smegmatis
  7nkk-assembly1_P  TM=6.435E-01  e=6.525E+00  Mycolicibacterium smegmatis MC2 155
  6zvt-assembly1_A  TM=6.449E-01  e=7.747E+00  Nostoc punctiforme

Radius of gyration: 20.31 Å; Cα contacts (8 Å, |Δi|>4): 42; chains: 1; bounding box: 40×20×64 Å

Solvent-accessible surface area (backbone atoms only — not comparable to full-atom values): 4849 Å² total; per-residue (Å²): 127,65,68,64,55,57,52,51,53,52,52,53,51,52,52,50,53,50,42,52,52,53,23,54,52,36,49,52,51,43,53,53,52,51,50,53,49,51,50,50,52,52,51,43,73,72,34,74,78,51,57,72,41,95,48,53,64,57,51,52,51,49,43,52,52,52,50,47,48,40,55,62,59,32,44,50,46,33,51,36,48,73,66,71,55,73,88,122

Mean predicted aligned error: 10.59 Å

Secondary structure (DSSP, 8-state):
-HHHHHHHHHHHHHHHHHHHHHHHHHHHHHHHHHHHHHHHHHHHHH-TTTTTSTTHHHHHHHHHHHHHHIIIIIHHHHHHHHH-----